Protein AF-A0A7Y1TJA6-F1 (afdb_monomer_lite)

pLDDT: mean 91.55, std 10.03, range [57.19, 98.56]

Secondary structure (DSSP, 8-state):
--HHHHHHHHHHH-------HHHHHHHHHHHHHHHHHHH-TTS-HHHHHHHHHHHHHHHHHHH---TTS-GGGHHHHHHHHHHHHHHHHHHHHHHHHHH-TT---HHHHHHH-HHHHHHHHHHH-

Foldseek 3Di:
DDPVVVVVVVVVPPPDDPDPCVLVVLVVVLLVLVLCCLQPPVRPVVVCVVVSLVSVVVNLVVPDPDPPDPSNCVSVVLVVCVVVLSVVLVVVLVVVQVVDPPRPDSVCSSPPPVVSVVVSSVSSD

Sequence (125 aa):
MDRKVIINKIKQNKIQPNLKFRLKRETEAFTDLLFLSLFDIETPFEDNLPELEKRFDLLVKLACWDPDKLCSSIWEEYFQSLPKILEKLNLDAEAIAACDPASLSIEEVYLAYPGFYAIAIYRLA

Structure (mmCIF, N/CA/C/O backbone):
data_AF-A0A7Y1TJA6-F1
#
_entry.id   AF-A0A7Y1TJA6-F1
#
loop_
_atom_site.group_PDB
_atom_site.id
_atom_site.type_symbol
_atom_site.label_atom_id
_atom_site.label_alt_id
_atom_site.label_comp_id
_atom_site.label_asym_id
_atom_site.label_entity_id
_atom_site.label_seq_id
_atom_site.pdbx_PDB_ins_code
_atom_site.Cartn_x
_atom_site.Cartn_y
_atom_site.Cartn_z
_atom_site.occupancy
_atom_site.B_iso_or_equiv
_atom_site.auth_seq_id
_atom_site.auth_comp_id
_atom_site.auth_asym_id
_atom_site.auth_atom_id
_atom_site.pdbx_PDB_model_num
ATOM 1 N N . MET A 1 1 ? -37.936 25.302 4.548 1.00 62.88 1 MET A N 1
ATOM 2 C CA . MET A 1 1 ? -38.083 23.911 5.039 1.00 62.88 1 MET A CA 1
ATOM 3 C C . MET A 1 1 ? -37.334 23.799 6.362 1.00 62.88 1 MET A C 1
ATOM 5 O O . MET A 1 1 ? -36.213 24.282 6.426 1.00 62.88 1 MET A O 1
ATOM 9 N N . ASP A 1 2 ? -37.949 23.254 7.415 1.00 91.25 2 ASP A N 1
ATOM 10 C CA . ASP A 1 2 ? -37.341 23.158 8.755 1.00 91.25 2 ASP A CA 1
ATOM 11 C C . ASP A 1 2 ? -36.083 22.261 8.736 1.00 91.25 2 ASP A C 1
ATOM 13 O O . ASP A 1 2 ? -36.088 21.163 8.169 1.00 91.25 2 ASP A O 1
ATOM 17 N N . ARG A 1 3 ? -34.998 22.725 9.372 1.00 91.62 3 ARG A N 1
ATOM 18 C CA . ARG A 1 3 ? -33.719 22.012 9.524 1.00 91.62 3 ARG A CA 1
ATOM 19 C C . ARG A 1 3 ? -33.907 20.604 10.100 1.00 91.62 3 ARG A C 1
ATOM 21 O O . ARG A 1 3 ? -33.213 19.678 9.685 1.00 91.62 3 ARG A O 1
ATOM 28 N N . LYS A 1 4 ? -34.875 20.414 11.003 1.00 93.75 4 LYS A N 1
ATOM 29 C CA . LYS A 1 4 ? -35.202 19.105 11.593 1.00 93.75 4 LYS A CA 1
ATOM 30 C C . LYS A 1 4 ? -35.768 18.125 10.567 1.00 93.75 4 LYS A C 1
ATOM 32 O O . LYS A 1 4 ? -35.414 16.948 10.591 1.00 93.75 4 LYS A O 1
ATOM 37 N N . VAL A 1 5 ? -36.592 18.608 9.635 1.00 95.12 5 VAL A N 1
ATOM 38 C CA . VAL A 1 5 ? -37.171 17.780 8.564 1.00 95.12 5 VAL A CA 1
ATOM 39 C C . VAL A 1 5 ? -36.070 17.263 7.639 1.00 95.12 5 VAL A C 1
ATOM 41 O O . VAL A 1 5 ? -36.068 16.085 7.289 1.00 95.12 5 VAL A O 1
ATOM 44 N N . ILE A 1 6 ? -35.098 18.115 7.298 1.00 95.06 6 ILE A N 1
ATOM 45 C CA . ILE A 1 6 ? -33.932 17.723 6.490 1.00 95.06 6 ILE A CA 1
ATOM 46 C C . ILE A 1 6 ? -33.107 16.653 7.215 1.00 95.06 6 ILE A C 1
ATOM 48 O O . ILE A 1 6 ? -32.810 15.612 6.633 1.00 95.06 6 ILE A O 1
ATOM 52 N N . ILE A 1 7 ? -32.781 16.869 8.494 1.00 94.88 7 ILE A N 1
ATOM 53 C CA . ILE A 1 7 ? -31.990 15.917 9.291 1.00 94.88 7 ILE A CA 1
ATOM 54 C C . ILE A 1 7 ? -32.688 14.555 9.388 1.00 94.88 7 ILE A C 1
ATOM 56 O O . ILE A 1 7 ? -32.036 13.524 9.232 1.00 94.88 7 ILE A O 1
ATOM 60 N N . ASN A 1 8 ? -34.004 14.532 9.609 1.00 94.12 8 ASN A N 1
ATOM 61 C CA . ASN A 1 8 ? -34.757 13.282 9.693 1.00 94.12 8 ASN A CA 1
ATOM 62 C C . ASN A 1 8 ? -34.796 12.544 8.352 1.00 94.12 8 ASN A C 1
ATOM 64 O O . ASN A 1 8 ? -34.556 11.339 8.334 1.00 94.12 8 ASN A O 1
ATOM 68 N N . LYS A 1 9 ? -34.995 13.255 7.233 1.00 94.00 9 LYS A N 1
ATOM 69 C CA . LYS A 1 9 ? -34.899 12.650 5.895 1.00 94.00 9 LYS A CA 1
ATOM 70 C C . LYS A 1 9 ? -33.514 12.056 5.644 1.00 94.00 9 LYS A C 1
ATOM 72 O O . LYS A 1 9 ? -33.417 10.946 5.135 1.00 94.00 9 LYS A O 1
ATOM 77 N N . ILE A 1 10 ? -32.441 12.745 6.037 1.00 92.94 10 ILE A N 1
ATOM 78 C CA . ILE A 1 10 ? -31.075 12.214 5.906 1.00 92.94 10 ILE A CA 1
ATOM 79 C C . ILE A 1 10 ? -30.911 10.937 6.736 1.00 92.94 10 ILE A C 1
ATOM 81 O O . ILE A 1 10 ? -30.397 9.948 6.225 1.00 92.94 10 ILE A O 1
ATOM 85 N N . LYS A 1 11 ? -31.366 10.930 7.995 1.00 89.75 11 LYS A N 1
ATOM 86 C CA . LYS A 1 11 ? -31.284 9.743 8.862 1.00 89.75 11 LYS A CA 1
ATOM 87 C C . LYS A 1 11 ? -32.058 8.553 8.291 1.00 89.75 11 LYS A C 1
ATOM 89 O O . LYS A 1 11 ? -31.537 7.449 8.322 1.00 89.75 11 LYS A O 1
ATOM 94 N N . GLN A 1 12 ? -33.246 8.781 7.731 1.00 91.56 12 GLN A N 1
ATOM 95 C CA . GLN A 1 12 ? -34.056 7.734 7.092 1.00 91.56 12 GLN A CA 1
ATOM 96 C C . GLN A 1 12 ? -33.382 7.130 5.852 1.00 91.56 12 GLN A C 1
ATOM 98 O O . GLN A 1 12 ? -33.568 5.953 5.575 1.00 91.56 12 GLN A O 1
ATOM 103 N N . ASN A 1 13 ? -32.585 7.917 5.123 1.00 90.38 13 ASN A N 1
ATOM 104 C CA . ASN A 1 13 ? -31.868 7.451 3.932 1.00 90.38 13 ASN A CA 1
ATOM 105 C C . ASN A 1 13 ? -30.488 6.835 4.240 1.00 90.38 13 ASN A C 1
ATOM 107 O O . ASN A 1 13 ? -29.854 6.279 3.343 1.00 90.38 13 ASN A O 1
ATOM 111 N N . LYS A 1 14 ? -29.999 6.910 5.486 1.00 86.88 14 LYS A N 1
ATOM 112 C CA . LYS A 1 14 ? -28.757 6.245 5.910 1.00 86.88 14 LYS A CA 1
ATOM 113 C C . LYS A 1 14 ? -29.020 4.769 6.222 1.00 86.88 14 LYS A C 1
ATOM 115 O O . LYS A 1 14 ? -29.146 4.388 7.380 1.00 86.88 14 LYS A O 1
ATOM 120 N N . ILE A 1 15 ? -29.111 3.959 5.169 1.00 85.75 15 ILE A N 1
ATOM 121 C CA . ILE A 1 15 ? -29.361 2.505 5.232 1.00 85.75 15 ILE A CA 1
ATOM 122 C C . ILE A 1 15 ? -28.079 1.662 5.299 1.00 85.75 15 ILE A C 1
ATOM 124 O O . ILE A 1 15 ? -28.143 0.437 5.349 1.00 85.75 15 ILE A O 1
ATOM 128 N N . GLN A 1 16 ? -26.908 2.300 5.235 1.00 80.06 16 GLN A N 1
ATOM 129 C CA . GLN A 1 16 ? -25.629 1.599 5.211 1.00 80.06 16 GLN A CA 1
ATOM 130 C C . GLN A 1 16 ? -25.369 0.880 6.547 1.00 80.06 16 GLN A C 1
ATOM 132 O O . GLN A 1 16 ? -25.805 1.366 7.596 1.00 80.06 16 GLN A O 1
ATOM 137 N N . PRO A 1 17 ? -24.611 -0.235 6.537 1.00 78.12 17 PRO A N 1
ATOM 138 C CA . PRO A 1 17 ? -24.131 -0.860 7.767 1.00 78.12 17 PRO A CA 1
ATOM 139 C C . PRO A 1 17 ? -23.245 0.114 8.564 1.00 78.12 17 PRO A C 1
ATOM 141 O O . PRO A 1 17 ? -22.958 1.225 8.117 1.00 78.12 17 PRO A O 1
ATOM 144 N N . ASN A 1 18 ? -22.795 -0.290 9.755 1.00 72.62 18 ASN A N 1
ATOM 145 C CA . ASN A 1 18 ? -21.927 0.514 10.625 1.00 72.62 18 ASN A CA 1
ATOM 146 C C . ASN A 1 18 ? -20.524 0.727 10.006 1.00 72.62 18 ASN A C 1
ATOM 148 O O . ASN A 1 18 ? -19.532 0.137 10.432 1.00 72.62 18 ASN A O 1
ATOM 152 N N . LEU A 1 19 ? -20.455 1.551 8.955 1.00 78.44 19 LEU A N 1
ATOM 153 C CA . LEU A 1 19 ? -19.263 1.856 8.177 1.00 78.44 19 LEU A CA 1
ATOM 154 C C . LEU A 1 19 ? -18.372 2.808 8.971 1.00 78.44 19 LEU A C 1
ATOM 156 O O . LEU A 1 19 ? -18.538 4.032 8.951 1.00 78.44 19 LEU A O 1
ATOM 160 N N . LYS A 1 20 ? -17.375 2.247 9.653 1.00 82.75 20 LYS A N 1
ATOM 161 C CA . LYS A 1 20 ? -16.320 3.021 10.307 1.00 82.75 20 LYS A CA 1
ATOM 162 C C . LYS A 1 20 ? -15.297 3.490 9.267 1.00 82.75 20 LYS A C 1
ATOM 164 O O . LYS A 1 20 ? -14.181 2.990 9.222 1.00 82.75 20 LYS A O 1
ATOM 169 N N . PHE A 1 21 ? -15.645 4.505 8.470 1.00 89.81 21 PHE A N 1
ATOM 170 C CA . PHE A 1 21 ? -14.743 5.119 7.473 1.00 89.81 21 PHE A CA 1
ATOM 171 C C . PHE A 1 21 ? -13.423 5.646 8.056 1.00 89.81 21 PHE A C 1
ATOM 173 O O . PHE A 1 21 ? -12.485 5.914 7.313 1.00 89.81 21 PHE A O 1
ATOM 180 N N . ARG A 1 22 ? -13.328 5.801 9.382 1.00 92.31 22 ARG A N 1
ATOM 181 C CA . ARG A 1 22 ? -12.045 6.039 10.044 1.00 92.31 22 ARG A CA 1
ATOM 182 C C . ARG A 1 22 ? -11.060 4.906 9.762 1.00 92.31 22 ARG A C 1
ATOM 184 O O . ARG A 1 22 ? -9.979 5.217 9.304 1.00 92.31 22 ARG A O 1
ATOM 191 N N . LEU A 1 23 ? -11.455 3.644 9.951 1.00 92.00 23 LEU A N 1
ATOM 192 C CA . LEU A 1 23 ? -10.578 2.498 9.696 1.00 92.00 23 LEU A CA 1
ATOM 193 C C . LEU A 1 23 ? -10.052 2.529 8.258 1.00 92.00 23 LEU A C 1
ATOM 195 O O . LEU A 1 23 ? -8.850 2.505 8.067 1.00 92.00 23 LEU A O 1
ATOM 199 N N . LYS A 1 24 ? -10.943 2.725 7.276 1.00 92.75 24 LYS A N 1
ATOM 200 C CA . LYS A 1 24 ? -10.558 2.871 5.864 1.00 92.75 24 LYS A CA 1
ATOM 201 C C . LYS A 1 24 ? -9.479 3.942 5.659 1.00 92.75 24 LYS A C 1
ATOM 203 O O . LYS A 1 24 ? -8.465 3.659 5.044 1.00 92.75 24 LYS A O 1
ATOM 208 N N . ARG A 1 25 ? -9.696 5.155 6.181 1.00 96.31 25 ARG A N 1
ATOM 209 C CA . ARG A 1 25 ? -8.760 6.277 5.992 1.00 96.31 25 ARG A CA 1
ATOM 210 C C . ARG A 1 25 ? -7.407 6.037 6.655 1.00 96.31 25 ARG A C 1
ATOM 212 O O . ARG A 1 25 ? -6.393 6.396 6.075 1.00 96.31 25 ARG A O 1
ATOM 219 N N . GLU A 1 26 ? -7.396 5.460 7.855 1.00 96.44 26 GLU A N 1
ATOM 220 C CA . GLU A 1 26 ? -6.133 5.126 8.521 1.00 96.44 26 GLU A CA 1
ATOM 221 C C . GLU A 1 26 ? -5.400 4.010 7.761 1.00 96.44 26 GLU A C 1
ATOM 223 O O . GLU A 1 26 ? -4.183 4.076 7.630 1.00 96.44 26 GLU A O 1
ATOM 228 N N . THR A 1 27 ? -6.121 3.007 7.233 1.00 95.44 27 THR A N 1
ATOM 229 C CA . THR A 1 27 ? -5.525 1.931 6.427 1.00 95.44 27 THR A CA 1
ATOM 230 C C . THR A 1 27 ? -4.895 2.491 5.160 1.00 95.44 27 THR A C 1
ATOM 232 O O . THR A 1 27 ? -3.734 2.207 4.908 1.00 95.44 27 THR A O 1
ATOM 235 N N . GLU A 1 28 ? -5.609 3.338 4.413 1.00 96.81 28 GLU A N 1
ATOM 236 C CA . GLU A 1 28 ? -5.066 4.003 3.218 1.00 96.81 28 GLU A CA 1
ATOM 237 C C . GLU A 1 28 ? -3.789 4.780 3.552 1.00 96.81 28 GLU A C 1
ATOM 239 O O . GLU A 1 28 ? -2.761 4.588 2.916 1.00 96.81 28 GLU A O 1
ATOM 244 N N . ALA A 1 29 ? -3.810 5.571 4.627 1.00 97.56 29 ALA A N 1
ATOM 245 C CA . ALA A 1 29 ? -2.655 6.370 5.015 1.00 97.56 29 ALA A CA 1
ATOM 246 C C . ALA A 1 29 ? -1.465 5.538 5.534 1.00 97.56 29 ALA A C 1
ATOM 248 O O . ALA A 1 29 ? -0.328 5.999 5.470 1.00 97.56 29 ALA A O 1
ATOM 249 N N . PHE A 1 30 ? -1.703 4.354 6.103 1.00 97.75 30 PHE A N 1
ATOM 250 C CA . PHE A 1 30 ? -0.643 3.404 6.449 1.00 97.75 30 PHE A CA 1
ATOM 251 C C . PHE A 1 30 ? -0.056 2.759 5.192 1.00 97.75 30 PHE A C 1
ATOM 253 O O . PHE A 1 30 ? 1.160 2.735 5.027 1.00 97.75 30 PHE A O 1
ATOM 260 N N . THR A 1 31 ? -0.920 2.265 4.307 1.00 97.69 31 THR A N 1
ATOM 261 C CA . THR A 1 31 ? -0.525 1.591 3.073 1.00 97.69 31 THR A CA 1
ATOM 262 C C . THR A 1 31 ? 0.257 2.522 2.151 1.00 97.69 31 THR A C 1
ATOM 264 O O . THR A 1 31 ? 1.280 2.101 1.623 1.00 97.69 31 THR A O 1
ATOM 267 N N . ASP A 1 32 ? -0.158 3.784 2.014 1.00 97.75 32 ASP A N 1
ATOM 268 C CA . ASP A 1 32 ? 0.567 4.783 1.224 1.00 97.75 32 ASP A CA 1
ATOM 269 C C . ASP A 1 32 ? 1.968 5.038 1.793 1.00 97.75 32 ASP A C 1
ATOM 271 O O . ASP A 1 32 ? 2.947 5.001 1.051 1.00 97.75 32 ASP A O 1
ATOM 275 N N . LEU A 1 33 ? 2.088 5.231 3.115 1.00 98.25 33 LEU A N 1
ATOM 276 C CA . LEU A 1 33 ? 3.389 5.427 3.759 1.00 98.25 33 LEU A CA 1
ATOM 277 C C . LEU A 1 33 ? 4.292 4.205 3.576 1.00 98.25 33 LEU A C 1
ATOM 279 O O . LEU A 1 33 ? 5.478 4.365 3.303 1.00 98.25 33 LEU A O 1
ATOM 283 N N . LEU A 1 34 ? 3.745 2.995 3.715 1.00 98.12 34 LEU A N 1
ATOM 284 C CA . LEU A 1 34 ? 4.502 1.759 3.544 1.00 98.12 34 LEU A CA 1
ATOM 285 C C . LEU A 1 34 ? 4.958 1.580 2.097 1.00 98.12 34 LEU A C 1
ATOM 287 O O . LEU A 1 34 ? 6.113 1.244 1.867 1.00 98.12 34 LEU A O 1
ATOM 291 N N . PHE A 1 35 ? 4.074 1.829 1.131 1.00 97.88 35 PHE A N 1
ATOM 292 C CA . PHE A 1 35 ? 4.406 1.746 -0.286 1.00 97.88 35 PHE A CA 1
ATOM 293 C C . PHE A 1 35 ? 5.531 2.724 -0.643 1.00 97.88 35 PHE A C 1
ATOM 295 O O . PHE A 1 35 ? 6.536 2.308 -1.214 1.00 97.88 35 PHE A O 1
ATOM 302 N N . LEU A 1 36 ? 5.411 3.993 -0.240 1.00 97.50 36 LEU A N 1
ATOM 303 C CA . LEU A 1 36 ? 6.474 4.981 -0.439 1.00 97.50 36 LEU A CA 1
ATOM 304 C C . LEU A 1 36 ? 7.763 4.548 0.265 1.00 97.50 36 LEU A C 1
ATOM 306 O O . LEU A 1 36 ? 8.815 4.533 -0.354 1.00 97.50 36 LEU A O 1
ATOM 310 N N . SER A 1 37 ? 7.677 4.071 1.507 1.00 97.25 37 SER A N 1
ATOM 311 C CA . SER A 1 37 ? 8.851 3.604 2.256 1.00 97.25 37 SER A CA 1
ATOM 312 C C . SER A 1 37 ? 9.599 2.442 1.586 1.00 97.25 37 SER A C 1
ATOM 314 O O . SER A 1 37 ? 10.769 2.218 1.881 1.00 97.25 37 SER A O 1
ATOM 316 N N . LEU A 1 38 ? 8.932 1.671 0.720 1.00 96.50 38 LEU A N 1
ATOM 317 C CA . LEU A 1 38 ? 9.520 0.531 0.013 1.00 96.50 38 LEU A CA 1
ATOM 318 C C . LEU A 1 38 ? 10.081 0.888 -1.371 1.00 96.50 38 LEU A C 1
ATOM 320 O O . LEU A 1 38 ? 11.010 0.219 -1.821 1.00 96.50 38 LEU A O 1
ATOM 324 N N . PHE A 1 39 ? 9.518 1.890 -2.051 1.00 95.88 39 PHE A N 1
ATOM 325 C CA . PHE A 1 39 ? 9.805 2.161 -3.468 1.00 95.88 39 PHE A CA 1
ATOM 326 C C . PHE A 1 39 ? 10.295 3.582 -3.765 1.00 95.88 39 PHE A C 1
ATOM 328 O O . PHE A 1 39 ? 10.864 3.808 -4.831 1.00 95.88 39 PHE A O 1
ATOM 335 N N . ASP A 1 40 ? 10.079 4.536 -2.863 1.00 95.19 40 ASP A N 1
ATOM 336 C CA . ASP A 1 40 ? 10.454 5.933 -3.050 1.00 95.19 40 ASP A CA 1
ATOM 337 C C . ASP A 1 40 ? 11.806 6.251 -2.398 1.00 95.19 40 ASP A C 1
ATOM 339 O O . ASP A 1 40 ? 12.069 5.933 -1.239 1.00 95.19 40 ASP A O 1
ATOM 343 N N . ILE A 1 41 ? 12.663 6.935 -3.153 1.00 93.50 41 ILE A N 1
ATOM 344 C CA . ILE A 1 41 ? 13.984 7.369 -2.692 1.00 93.50 41 ILE A CA 1
ATOM 345 C C . ILE A 1 41 ? 13.897 8.530 -1.695 1.00 93.50 41 ILE A C 1
ATOM 347 O O . ILE A 1 41 ? 14.811 8.711 -0.892 1.00 93.50 41 ILE A O 1
ATOM 351 N N . GLU A 1 42 ? 12.822 9.324 -1.749 1.00 95.62 42 GLU A N 1
ATOM 352 C CA . GLU A 1 42 ? 12.608 10.472 -0.859 1.00 95.6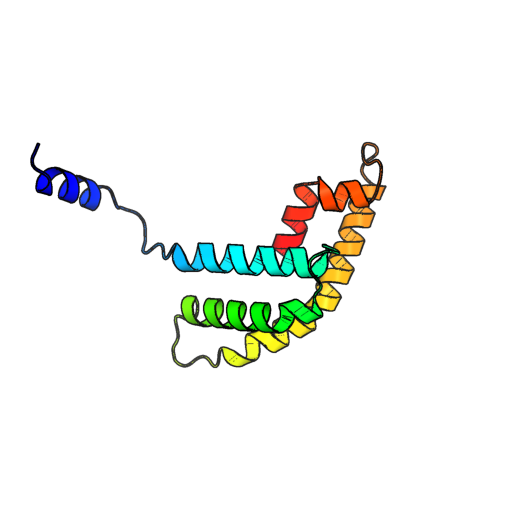2 42 GLU A CA 1
ATOM 353 C C . GLU A 1 42 ? 11.956 10.066 0.472 1.00 95.62 42 GLU A C 1
ATOM 355 O O . GLU A 1 42 ? 11.876 10.879 1.397 1.00 95.62 42 GLU A O 1
ATOM 360 N N . THR A 1 43 ? 11.559 8.794 0.605 1.00 95.38 43 THR A N 1
ATOM 361 C CA . THR A 1 43 ? 10.895 8.240 1.789 1.00 95.38 43 THR A CA 1
ATOM 362 C C . THR A 1 43 ? 11.686 7.043 2.343 1.00 95.38 43 THR A C 1
ATOM 364 O O . THR A 1 43 ? 11.274 5.900 2.171 1.00 95.38 43 THR A O 1
ATOM 367 N N . PRO A 1 44 ? 12.828 7.243 3.030 1.00 95.62 44 PRO A N 1
ATOM 368 C CA . PRO A 1 44 ? 13.635 6.134 3.541 1.00 95.62 44 PRO A CA 1
ATOM 369 C C . PRO A 1 44 ? 12.869 5.249 4.531 1.00 95.62 44 PRO A C 1
ATOM 371 O O . PRO A 1 44 ? 12.225 5.742 5.461 1.00 95.62 44 PRO A O 1
ATOM 374 N N . PHE A 1 45 ? 12.976 3.929 4.368 1.00 94.88 45 PHE A N 1
ATOM 375 C CA . PHE A 1 45 ? 12.260 2.966 5.208 1.00 94.88 45 PHE A CA 1
ATOM 376 C C . PHE A 1 45 ? 12.608 3.085 6.700 1.00 94.88 45 PHE A C 1
ATOM 378 O O . PHE A 1 45 ? 11.715 3.096 7.546 1.00 94.88 45 PHE A O 1
ATOM 385 N N . GLU A 1 46 ? 13.900 3.199 7.026 1.00 95.50 46 GLU A N 1
ATOM 386 C CA . GLU A 1 46 ? 14.387 3.248 8.414 1.00 95.50 46 GLU A CA 1
ATOM 387 C C . GLU A 1 46 ? 13.834 4.457 9.182 1.00 95.50 46 GLU A C 1
ATOM 389 O O . GLU A 1 46 ? 13.393 4.313 10.323 1.00 95.50 46 GLU A O 1
ATOM 394 N N . ASP A 1 47 ? 13.776 5.623 8.535 1.00 96.50 47 ASP A N 1
ATOM 395 C CA . ASP A 1 47 ? 13.279 6.864 9.140 1.00 96.50 47 ASP A CA 1
ATOM 396 C C . ASP A 1 47 ? 11.767 6.811 9.413 1.00 96.50 47 ASP A C 1
ATOM 398 O O . ASP A 1 47 ? 11.272 7.405 10.374 1.00 96.50 47 ASP A O 1
ATOM 402 N N . ASN A 1 48 ? 11.023 6.079 8.578 1.00 96.81 48 ASN A N 1
ATOM 403 C CA . ASN A 1 48 ? 9.567 5.970 8.663 1.00 96.81 48 ASN A CA 1
ATOM 404 C C . ASN A 1 48 ? 9.088 4.787 9.515 1.00 96.81 48 ASN A C 1
ATOM 406 O O . ASN A 1 48 ? 7.910 4.742 9.886 1.00 96.81 48 ASN A O 1
ATOM 410 N N . LEU A 1 49 ? 9.981 3.862 9.875 1.00 96.50 49 LEU A N 1
ATOM 411 C CA . LEU A 1 49 ? 9.652 2.660 10.638 1.00 96.50 49 LEU A CA 1
ATOM 412 C C . LEU A 1 49 ? 8.866 2.942 11.938 1.00 96.50 49 LEU A C 1
ATOM 414 O O . LEU A 1 49 ? 7.832 2.299 12.138 1.00 96.50 49 LEU A O 1
ATOM 418 N N . PRO A 1 50 ? 9.241 3.927 12.785 1.00 96.50 50 PRO A N 1
ATOM 419 C CA . PRO A 1 50 ? 8.491 4.206 14.012 1.00 96.50 50 PRO A CA 1
ATOM 420 C C . PRO A 1 50 ? 7.052 4.681 13.756 1.00 96.50 50 PRO A C 1
ATOM 422 O O . PRO A 1 50 ? 6.140 4.397 14.534 1.00 96.50 50 PRO A O 1
ATOM 425 N N . GLU A 1 51 ? 6.826 5.425 12.670 1.00 97.19 51 GLU A N 1
ATOM 426 C CA . GLU A 1 51 ? 5.488 5.903 12.310 1.00 97.19 51 GLU A CA 1
ATOM 427 C C . GLU A 1 51 ? 4.656 4.792 11.655 1.00 97.19 51 GLU A C 1
ATOM 429 O O . GLU A 1 51 ? 3.453 4.711 11.916 1.00 97.19 51 GLU A O 1
ATOM 434 N N . LEU A 1 52 ? 5.278 3.907 10.868 1.00 97.12 52 LEU A N 1
ATOM 435 C CA . LEU A 1 52 ? 4.637 2.707 10.326 1.00 97.12 52 LEU A CA 1
ATOM 436 C C . LEU A 1 52 ? 4.125 1.794 11.443 1.00 97.12 52 LEU A C 1
ATOM 438 O O . LEU A 1 52 ? 2.943 1.446 11.440 1.00 97.12 52 LEU A O 1
ATOM 442 N N . GLU A 1 53 ? 4.969 1.483 12.428 1.00 95.25 53 GLU A N 1
ATOM 443 C CA . GLU A 1 53 ? 4.602 0.669 13.592 1.00 95.25 53 GLU A CA 1
ATOM 444 C C . GLU A 1 53 ? 3.431 1.299 14.358 1.00 95.25 53 GLU A C 1
ATOM 446 O O . GLU A 1 53 ? 2.386 0.680 14.567 1.00 95.25 53 GLU A O 1
ATOM 451 N N . LYS A 1 54 ? 3.547 2.589 14.692 1.00 94.50 54 LYS A N 1
ATOM 452 C CA . LYS A 1 54 ? 2.503 3.338 15.401 1.00 94.50 54 LYS A CA 1
ATOM 453 C C . LYS A 1 54 ? 1.169 3.364 14.648 1.00 94.50 54 LYS A C 1
ATOM 455 O O . LYS A 1 54 ? 0.102 3.306 15.271 1.00 94.50 54 LYS A O 1
ATOM 460 N N . ARG A 1 55 ? 1.200 3.492 13.319 1.00 95.56 55 ARG A N 1
ATOM 461 C CA . ARG A 1 55 ? -0.003 3.451 12.477 1.00 95.56 55 ARG A CA 1
ATOM 462 C C . ARG A 1 55 ? -0.602 2.059 12.441 1.00 95.56 55 ARG A C 1
ATOM 464 O O . ARG A 1 55 ? -1.814 1.941 12.609 1.00 95.56 55 ARG A O 1
ATOM 471 N N . PHE A 1 56 ? 0.215 1.025 12.290 1.00 94.06 56 PHE A N 1
ATOM 472 C CA . PHE A 1 56 ? -0.248 -0.357 12.321 1.00 94.06 56 PHE A CA 1
ATOM 473 C C . PHE A 1 56 ? -0.945 -0.682 13.648 1.00 94.06 56 PHE A C 1
ATOM 475 O O . PHE A 1 56 ? -2.071 -1.179 13.659 1.00 94.06 56 PHE A O 1
ATOM 482 N N . ASP A 1 57 ? -0.352 -0.270 14.766 1.00 90.56 57 ASP A N 1
ATOM 483 C CA . ASP A 1 57 ? -0.940 -0.361 16.103 1.00 90.56 57 ASP A CA 1
ATOM 484 C C . ASP A 1 57 ? -2.314 0.316 16.205 1.00 90.56 57 ASP A C 1
ATOM 486 O O . ASP A 1 57 ? -3.237 -0.183 16.860 1.00 90.56 57 ASP A O 1
ATOM 490 N N . LEU A 1 58 ? -2.473 1.480 15.568 1.00 91.56 58 LEU A N 1
ATOM 491 C CA . LEU A 1 58 ? -3.758 2.168 15.492 1.00 91.56 58 LEU A CA 1
ATOM 492 C C . LEU A 1 58 ? -4.774 1.360 14.674 1.00 91.56 58 LEU A C 1
ATOM 494 O O . LEU A 1 58 ? -5.926 1.248 15.101 1.00 91.56 58 LEU A O 1
ATOM 498 N N . LEU A 1 59 ? -4.372 0.785 13.536 1.00 91.69 59 LEU A N 1
ATOM 499 C CA . LEU A 1 59 ? -5.244 -0.069 12.722 1.00 91.69 59 LEU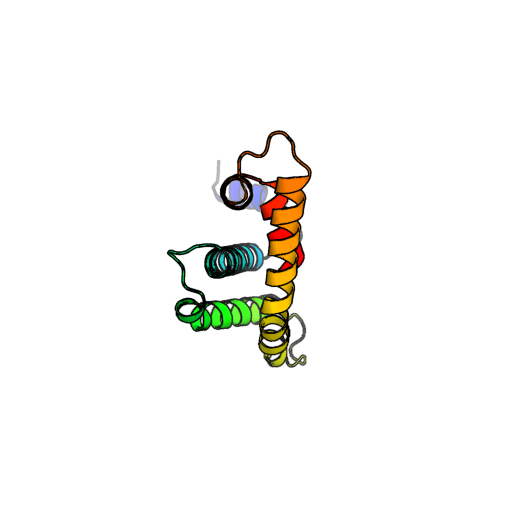 A CA 1
ATOM 500 C C . LEU A 1 59 ? -5.724 -1.271 13.517 1.00 91.69 59 LEU A C 1
ATOM 502 O O . LEU A 1 59 ? -6.925 -1.525 13.573 1.00 91.69 59 LEU A O 1
ATOM 506 N N . VAL A 1 60 ? -4.801 -1.945 14.195 1.00 88.75 60 VAL A N 1
ATOM 507 C CA . VAL A 1 60 ? -5.086 -3.070 15.076 1.00 88.75 60 VAL A CA 1
ATOM 508 C C . VAL A 1 60 ? -6.104 -2.674 16.150 1.00 88.75 60 VAL A C 1
ATOM 510 O O . VAL A 1 60 ? -7.111 -3.354 16.313 1.00 88.75 60 VAL A O 1
ATOM 513 N N . LYS A 1 61 ? -5.938 -1.528 16.821 1.00 86.69 61 LYS A N 1
ATOM 514 C CA . LYS A 1 61 ? -6.907 -1.032 17.823 1.00 86.69 61 LYS A CA 1
ATOM 515 C C . LYS A 1 61 ? -8.276 -0.688 17.225 1.00 86.69 61 LYS A C 1
ATOM 517 O O . LYS A 1 61 ? -9.295 -0.829 17.896 1.00 86.69 61 LYS A O 1
ATOM 522 N N . LEU A 1 62 ? -8.320 -0.205 15.984 1.00 87.75 62 LEU A N 1
ATOM 523 C CA . LEU A 1 62 ? -9.569 0.120 15.286 1.00 87.75 62 LEU A CA 1
ATOM 524 C C . LEU A 1 62 ? -10.282 -1.125 14.732 1.00 87.75 62 LEU A C 1
ATOM 526 O O . LEU A 1 62 ? -11.511 -1.100 14.588 1.00 87.75 62 LEU A O 1
ATOM 530 N N . ALA A 1 63 ? -9.522 -2.176 14.412 1.00 84.38 63 ALA A N 1
ATOM 531 C CA . ALA A 1 63 ? -9.976 -3.400 13.762 1.00 84.38 63 ALA A CA 1
ATOM 532 C C . ALA A 1 63 ? -10.148 -4.598 14.710 1.00 84.38 63 ALA A C 1
ATOM 534 O O . ALA A 1 63 ? -10.911 -5.498 14.369 1.00 84.38 63 ALA A O 1
ATOM 535 N N . CYS A 1 64 ? -9.511 -4.631 15.887 1.00 76.06 64 CYS A N 1
ATOM 536 C CA . CYS A 1 64 ? -9.735 -5.677 16.889 1.00 76.06 64 CYS A CA 1
ATOM 537 C C . CYS A 1 64 ? -11.134 -5.481 17.506 1.00 76.06 64 CYS A C 1
ATOM 539 O O . CYS A 1 64 ? -11.439 -4.461 18.124 1.00 76.06 64 CYS A O 1
ATOM 541 N N . TRP A 1 65 ? -12.024 -6.447 17.261 1.00 62.25 65 TRP A N 1
ATOM 542 C CA . TRP A 1 65 ? -13.386 -6.484 17.821 1.00 62.25 65 TRP A CA 1
ATOM 543 C C . TRP A 1 65 ? -13.451 -7.338 19.092 1.00 62.25 65 TRP A C 1
ATOM 545 O O . TRP A 1 65 ? -14.460 -7.308 19.791 1.00 62.25 65 TRP A O 1
ATOM 555 N N . ASP A 1 66 ? -12.377 -8.077 19.372 1.00 60.81 66 ASP A N 1
ATOM 556 C CA . ASP A 1 66 ? -12.239 -8.990 20.497 1.00 60.81 66 ASP A CA 1
ATOM 557 C C . ASP A 1 66 ? -11.208 -8.430 21.499 1.00 60.81 66 ASP A C 1
ATOM 559 O O . ASP A 1 66 ? -10.030 -8.316 21.143 1.00 60.81 66 ASP A O 1
ATOM 563 N N . PRO A 1 67 ? -11.632 -8.032 22.714 1.00 57.19 67 PRO A N 1
ATOM 564 C CA . PRO A 1 67 ? -10.756 -7.491 23.754 1.00 57.19 67 PRO A CA 1
ATOM 565 C C . PRO A 1 67 ? -9.697 -8.474 24.269 1.00 57.19 67 PRO A C 1
ATOM 567 O O . PRO A 1 67 ? -8.695 -8.026 24.821 1.00 57.19 67 PRO A O 1
ATOM 570 N N . ASP A 1 68 ? -9.909 -9.784 24.097 1.00 57.97 68 ASP A N 1
ATOM 571 C CA . ASP A 1 68 ? -9.071 -10.829 24.700 1.00 57.97 68 ASP A CA 1
ATOM 572 C C . ASP A 1 68 ? -7.944 -11.312 23.769 1.00 57.97 68 ASP A C 1
ATOM 574 O O . ASP A 1 68 ? -7.075 -12.093 24.170 1.00 57.97 68 ASP A O 1
ATOM 578 N N . LYS A 1 69 ? -7.917 -10.842 22.515 1.00 61.94 69 LYS A N 1
ATOM 579 C CA . LYS A 1 69 ? -6.875 -11.206 21.551 1.00 61.94 69 LYS A CA 1
ATOM 580 C C . LYS A 1 69 ? -5.649 -10.315 21.747 1.00 61.94 69 LYS A C 1
ATOM 582 O O . LYS A 1 69 ? -5.726 -9.095 21.624 1.00 61.94 69 LYS A O 1
ATOM 587 N N . LEU A 1 70 ? -4.499 -10.932 22.018 1.00 59.34 70 LEU A N 1
ATOM 588 C CA . LEU A 1 70 ? -3.218 -10.238 22.145 1.00 59.34 70 LEU A CA 1
ATOM 589 C C . LEU A 1 70 ? -2.775 -9.724 20.762 1.00 59.34 70 LEU A C 1
ATOM 591 O O . LEU A 1 70 ? -2.024 -10.382 20.052 1.00 59.34 70 LEU A O 1
ATOM 595 N N . CYS A 1 71 ? -3.286 -8.564 20.343 1.00 63.12 71 CYS A N 1
ATOM 596 C CA . CYS A 1 71 ? -3.031 -8.034 19.003 1.00 63.12 71 CYS A CA 1
ATOM 597 C C . CYS A 1 71 ? -1.607 -7.430 18.837 1.00 63.12 71 CYS A C 1
ATOM 599 O O . CYS A 1 71 ? -1.274 -6.959 17.754 1.00 63.12 71 CYS A O 1
ATOM 601 N N . SER A 1 72 ? -0.757 -7.454 19.876 1.00 60.88 72 SER A N 1
ATOM 602 C CA . SER A 1 72 ? 0.592 -6.857 19.869 1.00 60.88 72 SER A CA 1
ATOM 603 C C . SER A 1 72 ? 1.655 -7.681 19.135 1.00 60.88 72 SER A C 1
ATOM 605 O O . SER A 1 72 ? 2.681 -7.128 18.767 1.00 60.88 72 SER A O 1
ATOM 607 N N . SER A 1 73 ? 1.446 -8.984 18.904 1.00 71.38 73 SER A N 1
ATOM 60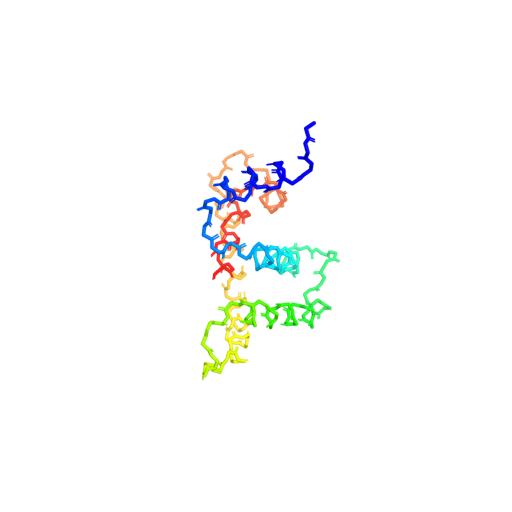8 C CA . SER A 1 73 ? 2.410 -9.812 18.152 1.00 71.38 73 SER A CA 1
ATOM 609 C C . SER A 1 73 ? 2.267 -9.694 16.629 1.00 71.38 73 SER A C 1
ATOM 611 O O . SER A 1 73 ? 3.109 -10.200 15.897 1.00 71.38 73 SER A O 1
ATOM 613 N N . ILE A 1 74 ? 1.211 -9.030 16.142 1.00 87.25 74 ILE A N 1
ATOM 614 C CA . ILE A 1 74 ? 0.868 -9.000 14.712 1.00 87.25 74 ILE A CA 1
ATOM 615 C C . ILE A 1 74 ? 1.847 -8.124 13.921 1.00 87.25 74 ILE A C 1
ATOM 617 O O . ILE A 1 74 ? 2.187 -8.463 12.790 1.00 87.25 74 ILE A O 1
ATOM 621 N N . TRP A 1 75 ? 2.313 -7.015 14.509 1.00 90.25 75 TRP A N 1
ATOM 622 C CA . TRP A 1 75 ? 3.262 -6.125 13.840 1.00 90.25 75 TRP A CA 1
ATOM 623 C C . TRP A 1 75 ? 4.581 -6.833 13.532 1.00 90.25 75 TRP A C 1
ATOM 625 O O . TRP A 1 75 ? 5.020 -6.803 12.391 1.00 90.25 75 TRP A O 1
ATOM 635 N N . GLU A 1 76 ? 5.169 -7.523 14.510 1.00 91.06 76 GLU A N 1
ATOM 636 C CA . GLU A 1 76 ? 6.452 -8.216 14.339 1.00 91.06 76 GLU A CA 1
ATOM 637 C C . GLU A 1 76 ? 6.394 -9.296 13.252 1.00 91.06 76 GLU A C 1
ATOM 639 O O . GLU A 1 76 ? 7.279 -9.376 12.401 1.00 91.06 76 GLU A O 1
ATOM 644 N N . GLU A 1 77 ? 5.330 -10.103 13.234 1.00 91.88 77 GLU A N 1
ATOM 645 C CA . GLU A 1 77 ? 5.121 -11.122 12.197 1.00 91.88 77 GLU A CA 1
ATOM 646 C C . GLU A 1 77 ? 4.961 -10.489 10.807 1.00 91.88 77 GLU A C 1
ATOM 648 O O . GLU A 1 77 ? 5.562 -10.952 9.832 1.00 91.88 77 GLU A O 1
ATOM 653 N N . TYR A 1 78 ? 4.184 -9.406 10.713 1.00 93.81 78 TYR A N 1
ATOM 654 C CA . TYR A 1 78 ? 4.001 -8.666 9.468 1.00 93.81 78 TYR A CA 1
ATOM 655 C C . TYR A 1 78 ? 5.317 -8.034 8.996 1.00 93.81 78 TYR A C 1
ATOM 657 O O . TYR A 1 78 ? 5.708 -8.210 7.841 1.00 93.81 78 TYR A O 1
ATOM 665 N N . PHE A 1 79 ? 6.052 -7.385 9.896 1.00 94.75 79 PHE A N 1
ATOM 666 C CA . PHE A 1 79 ? 7.335 -6.745 9.629 1.00 94.75 79 PHE A CA 1
ATOM 667 C C . PHE A 1 79 ? 8.379 -7.741 9.111 1.00 94.75 79 PHE A C 1
ATOM 669 O O . PHE A 1 79 ? 9.017 -7.497 8.087 1.00 94.75 79 PHE A O 1
ATOM 676 N N . GLN A 1 80 ? 8.486 -8.917 9.739 1.00 96.00 80 GLN A N 1
ATOM 677 C CA . GLN A 1 80 ? 9.372 -9.997 9.289 1.00 96.00 80 GLN A CA 1
ATOM 678 C C . GLN A 1 80 ? 9.019 -10.530 7.892 1.00 96.00 80 GLN A C 1
ATOM 680 O O . GLN A 1 80 ? 9.877 -11.096 7.211 1.00 96.00 80 GLN A O 1
ATOM 685 N N . SER A 1 81 ? 7.774 -10.353 7.439 1.00 96.44 81 SER A N 1
ATOM 686 C CA . SER A 1 81 ? 7.341 -10.772 6.104 1.00 96.44 81 SER A CA 1
ATOM 687 C C . SER A 1 81 ? 7.704 -9.774 4.995 1.00 96.44 81 SER A C 1
ATOM 689 O O . SER A 1 81 ? 7.832 -10.183 3.835 1.00 96.44 81 SER A O 1
ATOM 691 N N . LEU A 1 82 ? 7.930 -8.495 5.332 1.00 97.25 82 LEU A N 1
ATOM 692 C CA . LEU A 1 82 ? 8.144 -7.413 4.363 1.00 97.25 82 LEU A CA 1
ATOM 693 C C . LEU A 1 82 ? 9.313 -7.657 3.397 1.00 97.25 82 LEU A C 1
ATOM 695 O O . LEU A 1 82 ? 9.102 -7.467 2.198 1.00 97.25 82 LEU A O 1
ATOM 699 N N . PRO A 1 83 ? 10.499 -8.145 3.824 1.00 97.81 83 PRO A N 1
ATOM 700 C CA . PRO A 1 83 ? 11.597 -8.403 2.890 1.00 97.81 83 PRO A CA 1
ATOM 701 C C . PRO A 1 83 ? 11.215 -9.397 1.786 1.00 97.81 83 PRO A C 1
ATOM 703 O O . PRO A 1 83 ? 11.528 -9.195 0.615 1.00 97.81 83 PRO A O 1
ATOM 706 N N . LYS A 1 84 ? 10.465 -10.447 2.143 1.00 98.31 84 LYS A N 1
ATOM 707 C CA . LYS A 1 84 ? 9.988 -11.460 1.193 1.00 98.31 84 LYS A CA 1
ATOM 708 C C . LYS A 1 84 ? 8.875 -10.931 0.288 1.00 98.31 84 LYS A C 1
ATOM 710 O O . LYS A 1 84 ? 8.738 -11.381 -0.849 1.00 98.31 84 LYS A O 1
ATOM 715 N N . ILE A 1 85 ? 8.039 -10.023 0.790 1.00 98.19 85 ILE A N 1
ATOM 716 C CA . ILE A 1 85 ? 7.032 -9.339 -0.029 1.00 98.19 85 ILE A CA 1
ATOM 717 C C . ILE A 1 85 ? 7.729 -8.455 -1.065 1.00 98.19 85 ILE A C 1
ATOM 719 O O . ILE A 1 85 ? 7.405 -8.563 -2.246 1.00 98.19 85 ILE A O 1
ATOM 723 N N . LEU A 1 86 ? 8.716 -7.660 -0.647 1.00 98.19 86 LEU A N 1
ATOM 724 C CA . LEU A 1 86 ? 9.482 -6.789 -1.536 1.00 98.19 86 LEU A CA 1
ATOM 725 C C . LEU A 1 86 ? 10.229 -7.586 -2.614 1.00 98.19 86 LEU A C 1
ATOM 727 O O . LEU A 1 86 ? 10.158 -7.226 -3.783 1.00 98.19 86 LEU A O 1
ATOM 731 N N . GLU A 1 87 ? 10.853 -8.716 -2.260 1.00 98.44 87 GLU A N 1
ATOM 732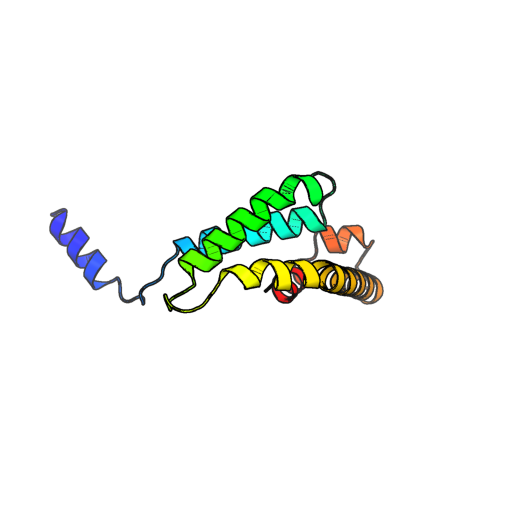 C CA . GLU A 1 87 ? 11.480 -9.624 -3.234 1.00 98.44 87 GLU A CA 1
ATOM 733 C C . GLU A 1 87 ? 10.492 -10.046 -4.334 1.00 98.44 87 GLU A C 1
ATOM 735 O O . GLU A 1 87 ? 10.800 -9.969 -5.522 1.00 98.44 87 GLU A O 1
ATOM 740 N N . LYS A 1 88 ? 9.271 -10.440 -3.954 1.00 98.56 88 LYS A N 1
ATOM 741 C CA . LYS A 1 88 ? 8.233 -10.816 -4.922 1.00 98.56 88 LYS A CA 1
ATOM 742 C C . LYS A 1 88 ? 7.761 -9.637 -5.765 1.00 98.56 88 LYS A C 1
ATOM 744 O O . LYS A 1 88 ? 7.496 -9.835 -6.942 1.00 98.56 88 LYS A O 1
ATOM 749 N N . LEU A 1 89 ? 7.643 -8.448 -5.177 1.00 98.50 89 LEU A N 1
ATOM 750 C CA . LEU A 1 89 ? 7.233 -7.252 -5.910 1.00 98.50 89 LEU A CA 1
ATOM 751 C C . LEU A 1 89 ? 8.279 -6.834 -6.940 1.00 98.50 89 LEU A C 1
ATOM 753 O O . LEU A 1 89 ? 7.907 -6.477 -8.053 1.00 98.50 89 LEU A O 1
ATOM 757 N N . ASN A 1 90 ? 9.564 -6.971 -6.621 1.00 98.19 90 ASN A N 1
ATOM 758 C CA . ASN A 1 90 ? 10.631 -6.734 -7.588 1.00 98.19 90 ASN A CA 1
ATOM 759 C C . ASN A 1 90 ? 10.523 -7.709 -8.772 1.00 98.19 90 ASN A C 1
ATOM 761 O O . ASN A 1 90 ? 10.568 -7.283 -9.924 1.00 98.19 90 ASN A O 1
ATOM 765 N N . LEU A 1 91 ? 10.275 -8.996 -8.500 1.00 98.44 91 LEU A N 1
ATOM 766 C CA . LEU A 1 91 ? 10.048 -9.996 -9.551 1.00 98.44 91 LEU A CA 1
ATOM 767 C C . LEU A 1 91 ? 8.785 -9.711 -10.377 1.00 98.44 91 LEU A C 1
ATOM 769 O O . LEU A 1 91 ? 8.779 -9.947 -11.583 1.00 98.44 91 LEU A O 1
ATOM 773 N N . ASP A 1 92 ? 7.717 -9.202 -9.758 1.00 98.19 92 ASP A N 1
ATOM 774 C CA . ASP A 1 92 ? 6.514 -8.801 -10.492 1.00 98.19 92 ASP A CA 1
ATOM 775 C C . ASP A 1 92 ? 6.796 -7.614 -11.419 1.00 98.19 92 ASP A C 1
ATOM 777 O O . ASP A 1 92 ? 6.352 -7.628 -12.565 1.00 98.19 92 ASP A O 1
ATOM 781 N N . ALA A 1 93 ? 7.543 -6.607 -10.954 1.00 98.00 93 ALA A N 1
ATOM 782 C CA . ALA A 1 93 ? 7.928 -5.460 -11.772 1.00 98.00 93 ALA A CA 1
ATOM 783 C C . ALA A 1 93 ? 8.792 -5.888 -12.969 1.00 98.00 93 ALA A C 1
ATOM 785 O O . ALA A 1 93 ? 8.520 -5.487 -14.101 1.00 98.00 93 ALA A O 1
ATOM 786 N N . GLU A 1 94 ? 9.781 -6.758 -12.737 1.00 97.88 94 GLU A N 1
ATOM 787 C CA . GLU A 1 94 ? 10.615 -7.343 -13.792 1.00 97.88 94 GLU A CA 1
ATOM 788 C C . GLU A 1 94 ? 9.783 -8.139 -14.803 1.00 97.88 94 GLU A C 1
ATOM 790 O O . GLU A 1 94 ? 9.959 -7.984 -16.012 1.00 97.88 94 GLU A O 1
ATOM 795 N N . ALA A 1 95 ? 8.846 -8.963 -14.327 1.00 97.62 95 ALA A N 1
ATOM 796 C CA . ALA A 1 95 ? 7.973 -9.747 -15.192 1.00 97.62 95 ALA A CA 1
ATOM 797 C C . ALA A 1 95 ? 7.052 -8.857 -16.038 1.00 97.62 95 ALA A C 1
ATOM 799 O O . ALA A 1 95 ? 6.884 -9.116 -17.228 1.00 97.62 95 ALA A O 1
ATOM 800 N N . ILE A 1 96 ? 6.485 -7.796 -15.454 1.00 97.12 96 ILE A N 1
ATOM 801 C CA . ILE A 1 96 ? 5.654 -6.828 -16.181 1.00 97.12 96 ILE A CA 1
ATOM 802 C C . ILE A 1 96 ? 6.481 -6.147 -17.275 1.00 97.12 96 ILE A C 1
ATOM 804 O O . ILE A 1 96 ? 6.073 -6.168 -18.435 1.00 97.12 96 ILE A O 1
ATOM 808 N N . ALA A 1 97 ? 7.663 -5.625 -16.933 1.00 97.00 97 ALA A N 1
ATOM 809 C CA . ALA A 1 97 ? 8.540 -4.957 -17.891 1.00 97.00 97 ALA A CA 1
ATOM 810 C C . ALA A 1 97 ? 8.992 -5.894 -19.027 1.00 97.00 97 ALA A C 1
ATOM 812 O O . ALA A 1 97 ? 9.066 -5.483 -20.181 1.00 97.00 97 ALA A O 1
ATOM 813 N N . ALA A 1 98 ? 9.277 -7.165 -18.722 1.00 96.69 98 ALA A N 1
ATOM 814 C CA . ALA A 1 98 ? 9.726 -8.144 -19.712 1.00 96.69 98 ALA A CA 1
ATOM 815 C C . ALA A 1 98 ? 8.598 -8.664 -20.622 1.00 96.69 98 ALA A C 1
ATOM 817 O O . ALA A 1 98 ? 8.864 -9.100 -21.745 1.00 96.69 98 ALA A O 1
ATOM 818 N N . CYS A 1 99 ? 7.353 -8.676 -20.138 1.00 95.38 99 CYS A N 1
ATOM 819 C CA . CYS A 1 99 ? 6.210 -9.223 -20.867 1.00 95.38 99 CYS A CA 1
ATOM 820 C C . CYS A 1 99 ? 5.373 -8.175 -21.607 1.00 95.38 99 CYS A C 1
ATOM 822 O O . CYS A 1 99 ? 4.543 -8.574 -22.426 1.00 95.38 99 CYS A O 1
ATOM 824 N N . ASP A 1 100 ? 5.572 -6.881 -21.354 1.00 95.69 100 ASP A N 1
ATOM 825 C CA . ASP A 1 100 ? 4.896 -5.802 -22.071 1.00 95.69 100 ASP A CA 1
ATOM 826 C C . ASP A 1 100 ? 5.822 -5.164 -23.125 1.00 95.69 100 ASP A C 1
ATOM 828 O O . ASP A 1 100 ? 6.712 -4.390 -22.773 1.00 95.69 100 ASP A O 1
ATOM 832 N N . PRO A 1 101 ? 5.614 -5.420 -24.433 1.00 93.25 101 PRO A N 1
ATOM 833 C CA . PRO A 1 101 ? 6.394 -4.784 -25.493 1.00 93.25 101 PRO A CA 1
ATOM 834 C C . PRO A 1 101 ? 6.270 -3.254 -25.538 1.00 93.25 101 PRO A C 1
ATOM 836 O O . PRO A 1 101 ? 7.067 -2.612 -26.221 1.00 93.25 101 PRO A O 1
ATOM 839 N N . ALA A 1 102 ? 5.249 -2.676 -24.892 1.00 95.25 102 ALA A N 1
ATOM 840 C CA . ALA A 1 102 ? 5.066 -1.233 -24.791 1.00 95.25 102 ALA A CA 1
ATOM 841 C C . ALA A 1 102 ? 5.822 -0.611 -23.604 1.00 95.25 102 ALA A C 1
ATOM 843 O O . ALA A 1 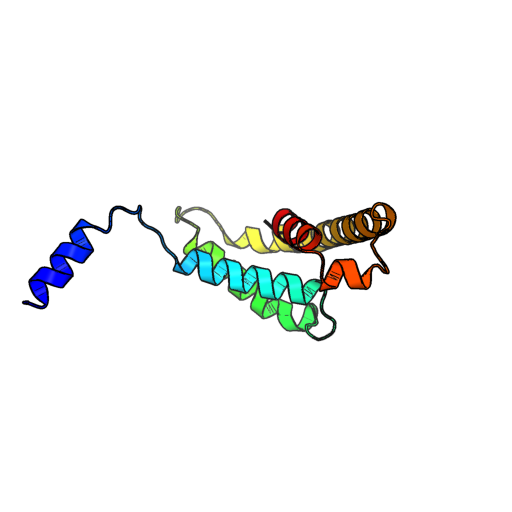102 ? 5.981 0.608 -23.586 1.00 95.25 102 ALA A O 1
ATOM 844 N N . SER A 1 103 ? 6.308 -1.424 -22.659 1.00 94.12 103 SER A N 1
ATOM 845 C CA . SER A 1 103 ? 7.107 -0.955 -21.528 1.00 94.12 103 SER A CA 1
ATOM 846 C C . SER A 1 103 ? 8.477 -0.479 -22.001 1.00 94.12 103 SER A C 1
ATOM 848 O O . SER A 1 103 ? 9.217 -1.205 -22.667 1.00 94.12 103 SER A O 1
ATOM 850 N N . LEU A 1 104 ? 8.839 0.746 -21.629 1.00 92.31 104 LEU A N 1
ATOM 8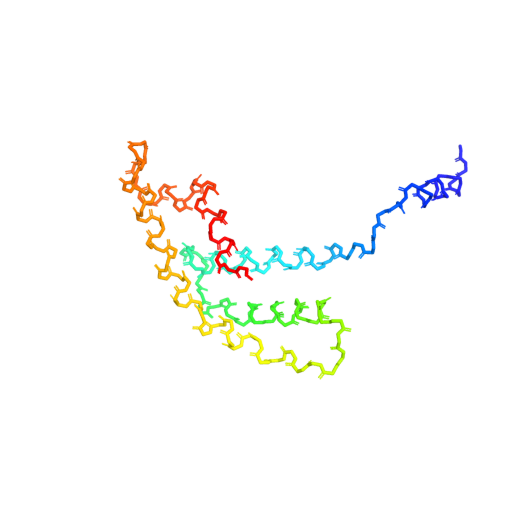51 C CA . LEU A 1 104 ? 10.112 1.364 -21.989 1.00 92.31 104 LEU A CA 1
ATOM 852 C C . LEU A 1 104 ? 11.204 1.062 -20.964 1.00 92.31 104 LEU A C 1
ATOM 854 O O . LEU A 1 104 ? 12.375 0.960 -21.332 1.00 92.31 104 LEU A O 1
ATOM 858 N N . SER A 1 105 ? 10.839 0.934 -19.686 1.00 95.50 105 SER A N 1
ATOM 859 C CA . SER A 1 105 ? 11.782 0.623 -18.613 1.00 95.50 105 SER A CA 1
ATOM 860 C C . SER A 1 105 ? 11.084 0.110 -17.351 1.00 95.50 105 SER A C 1
ATOM 862 O O . SER A 1 105 ? 9.865 0.198 -17.217 1.00 95.50 105 SER A O 1
ATOM 864 N N . ILE A 1 106 ? 11.860 -0.417 -16.401 1.00 96.50 106 ILE A N 1
ATOM 865 C CA . ILE A 1 106 ? 11.317 -0.862 -15.112 1.00 96.50 106 ILE A CA 1
ATOM 866 C C . ILE A 1 106 ? 10.849 0.323 -14.250 1.00 96.50 106 ILE A C 1
ATOM 868 O O . ILE A 1 106 ? 9.875 0.210 -13.512 1.00 96.50 106 ILE A O 1
ATOM 872 N N . GLU A 1 107 ? 11.487 1.488 -14.380 1.00 96.31 107 GLU A N 1
ATOM 873 C CA . GLU A 1 107 ? 11.078 2.720 -13.701 1.00 96.31 107 GLU A CA 1
ATOM 874 C C . GLU A 1 107 ? 9.679 3.161 -14.142 1.00 96.31 107 GLU A C 1
ATOM 876 O O . GLU A 1 107 ? 8.891 3.616 -13.316 1.00 96.31 107 GLU A O 1
ATOM 881 N N . GLU A 1 108 ? 9.338 2.981 -15.423 1.00 96.50 108 GLU A N 1
ATOM 882 C CA . GLU A 1 108 ? 7.986 3.240 -15.922 1.00 96.50 108 GLU A CA 1
ATOM 883 C C . GLU A 1 108 ? 6.949 2.358 -15.211 1.00 96.50 108 GLU A C 1
ATOM 885 O O . GLU A 1 108 ? 5.890 2.849 -14.812 1.00 96.50 108 GLU A O 1
ATOM 890 N N . VAL A 1 109 ? 7.274 1.081 -14.981 1.00 97.31 109 VAL A N 1
ATOM 891 C CA . VAL A 1 109 ? 6.405 0.144 -14.255 1.00 97.31 109 VAL A CA 1
ATOM 892 C C . VAL A 1 109 ? 6.154 0.626 -12.826 1.00 97.31 109 VAL A C 1
ATOM 894 O O . VAL A 1 109 ? 5.001 0.694 -12.398 1.00 97.31 109 VAL A O 1
ATOM 897 N N . TYR A 1 110 ? 7.199 1.031 -12.103 1.00 96.56 110 TYR A N 1
ATOM 898 C CA . TYR A 1 110 ? 7.049 1.546 -10.739 1.00 96.56 110 TYR A CA 1
ATOM 899 C C . TYR A 1 110 ? 6.255 2.860 -10.677 1.00 96.56 110 TYR A C 1
ATOM 901 O O . TYR A 1 110 ? 5.438 3.037 -9.772 1.00 96.56 110 TYR A O 1
ATOM 909 N N . LEU A 1 111 ? 6.475 3.777 -11.625 1.00 95.44 111 LEU A N 1
ATOM 910 C CA . LEU A 1 111 ? 5.925 5.137 -11.572 1.00 95.44 111 LEU A CA 1
ATOM 911 C C . LEU A 1 111 ? 4.519 5.269 -12.166 1.00 95.44 111 LEU A C 1
ATOM 913 O O . LEU A 1 111 ? 3.758 6.138 -11.739 1.00 95.44 111 LEU A O 1
ATOM 917 N N . ALA A 1 112 ? 4.181 4.463 -13.174 1.00 95.19 112 ALA A N 1
ATOM 918 C CA . ALA A 1 112 ? 3.014 4.720 -14.013 1.00 95.19 112 ALA A CA 1
ATOM 919 C C . ALA A 1 112 ? 2.054 3.535 -14.157 1.00 95.19 112 ALA A C 1
ATOM 921 O O . ALA A 1 112 ? 0.915 3.755 -14.575 1.00 95.19 112 ALA A O 1
ATOM 922 N N . TYR A 1 113 ? 2.450 2.298 -13.826 1.00 97.31 113 TYR A N 1
ATOM 923 C CA . TYR A 1 113 ? 1.611 1.132 -14.114 1.00 97.31 113 TYR A CA 1
ATOM 924 C C . TYR A 1 113 ? 0.603 0.896 -12.981 1.00 97.31 113 TYR A C 1
ATOM 926 O O . TYR A 1 113 ? 0.969 0.403 -11.909 1.00 97.31 113 TYR A O 1
ATOM 934 N N . PRO A 1 114 ? -0.706 1.135 -13.204 1.00 96.69 114 PRO A N 1
ATOM 935 C CA . PRO A 1 114 ? -1.711 0.929 -12.162 1.00 96.69 114 PRO A CA 1
ATOM 936 C C . PRO A 1 114 ? -1.850 -0.550 -11.779 1.00 96.69 114 PRO A C 1
ATOM 938 O O . PRO A 1 114 ? -2.229 -0.865 -10.653 1.00 96.69 114 PRO A O 1
ATOM 941 N N . GLY A 1 115 ? -1.531 -1.463 -12.704 1.00 96.75 115 GLY A N 1
ATOM 942 C CA . GLY A 1 115 ? -1.529 -2.903 -12.450 1.00 96.75 115 GLY A CA 1
ATOM 943 C C . GLY A 1 115 ? -0.453 -3.319 -11.450 1.00 96.75 115 GLY A C 1
ATOM 944 O O . GLY A 1 115 ? -0.745 -4.091 -10.539 1.00 96.75 115 GLY A O 1
ATOM 945 N N . PHE A 1 116 ? 0.756 -2.758 -11.567 1.00 98.06 116 PHE A N 1
ATOM 946 C CA . PHE A 1 116 ? 1.819 -2.991 -10.593 1.00 98.06 116 PHE A CA 1
ATOM 947 C C . PHE A 1 116 ? 1.418 -2.459 -9.212 1.00 98.06 116 PHE A C 1
ATOM 949 O O . PHE A 1 116 ? 1.468 -3.205 -8.237 1.00 98.06 116 PHE A O 1
ATOM 956 N N . TYR A 1 117 ? 0.914 -1.221 -9.136 1.00 97.94 117 TYR A N 1
ATOM 957 C CA . TYR A 1 117 ? 0.436 -0.648 -7.873 1.00 97.94 117 TYR A CA 1
ATOM 958 C C . TYR A 1 117 ? -0.659 -1.512 -7.222 1.00 97.94 117 TYR A C 1
ATOM 960 O O . TYR A 1 117 ? -0.596 -1.805 -6.030 1.00 97.94 117 TYR A O 1
ATOM 968 N N . ALA A 1 118 ? -1.625 -2.011 -8.000 1.00 98.12 118 ALA A N 1
ATOM 969 C CA . ALA A 1 118 ? -2.660 -2.908 -7.487 1.00 98.12 118 ALA A CA 1
ATOM 970 C C . ALA A 1 118 ? -2.087 -4.225 -6.924 1.00 98.12 118 ALA A C 1
ATOM 972 O O . ALA A 1 118 ? -2.535 -4.684 -5.872 1.00 98.12 118 ALA A O 1
ATOM 973 N N . ILE A 1 119 ? -1.091 -4.820 -7.592 1.00 97.75 119 ILE A N 1
ATOM 974 C CA . ILE A 1 119 ? -0.390 -6.018 -7.104 1.00 97.75 119 ILE A CA 1
ATOM 975 C C . ILE A 1 119 ? 0.381 -5.705 -5.817 1.00 97.75 119 ILE A C 1
ATOM 977 O O . ILE A 1 119 ? 0.317 -6.493 -4.873 1.00 97.75 119 ILE A O 1
ATOM 981 N N . ALA A 1 120 ? 1.049 -4.552 -5.747 1.00 98.00 120 ALA A N 1
ATOM 982 C CA . ALA A 1 120 ? 1.746 -4.098 -4.550 1.00 98.00 120 ALA A CA 1
ATOM 983 C C . ALA A 1 120 ? 0.810 -4.021 -3.347 1.00 98.00 120 ALA A C 1
ATOM 985 O O . ALA A 1 120 ? 1.066 -4.668 -2.332 1.00 98.00 120 ALA A O 1
ATOM 986 N N . ILE A 1 121 ? -0.327 -3.334 -3.485 1.00 97.88 121 ILE A N 1
ATOM 987 C CA . ILE A 1 121 ? -1.311 -3.245 -2.402 1.00 97.88 121 ILE A CA 1
ATOM 988 C C . ILE A 1 121 ? -1.871 -4.627 -2.042 1.00 97.88 121 ILE A C 1
ATOM 990 O O . ILE A 1 121 ? -2.033 -4.926 -0.863 1.00 97.88 121 ILE A O 1
ATOM 994 N N . TYR A 1 122 ? -2.112 -5.497 -3.028 1.00 97.62 122 TYR A N 1
ATOM 995 C CA . TYR A 1 122 ? -2.581 -6.861 -2.777 1.00 97.62 122 TYR A CA 1
ATOM 996 C C . TYR A 1 122 ? -1.580 -7.705 -1.975 1.00 97.62 122 TYR A C 1
ATOM 998 O O . TYR A 1 122 ? -1.998 -8.472 -1.116 1.00 97.62 122 TYR A O 1
ATOM 1006 N N . ARG A 1 123 ? -0.272 -7.593 -2.237 1.00 97.38 123 ARG A N 1
ATOM 1007 C CA . ARG A 1 123 ? 0.741 -8.356 -1.488 1.00 97.38 123 ARG A CA 1
ATOM 1008 C C . ARG A 1 123 ? 1.004 -7.819 -0.084 1.00 97.38 123 ARG A C 1
ATOM 1010 O O . ARG A 1 123 ? 1.509 -8.576 0.739 1.00 97.38 123 ARG A O 1
ATOM 1017 N N . LEU A 1 124 ? 0.722 -6.539 0.152 1.00 95.50 124 LEU A N 1
ATOM 1018 C CA . LEU A 1 124 ? 0.849 -5.888 1.459 1.00 95.50 124 LEU A CA 1
ATOM 1019 C C . LEU A 1 124 ? -0.380 -6.118 2.361 1.00 95.50 124 LEU A C 1
ATOM 1021 O O . LEU A 1 124 ? -0.300 -5.863 3.559 1.00 95.50 124 LEU A O 1
ATOM 1025 N N . ALA A 1 125 ? -1.512 -6.556 1.801 1.00 89.56 125 ALA A N 1
ATOM 1026 C CA . ALA A 1 125 ? -2.750 -6.840 2.534 1.00 89.56 125 ALA A CA 1
ATOM 1027 C C . ALA A 1 125 ? -2.741 -8.226 3.197 1.00 89.56 125 ALA A C 1
ATOM 1029 O O . ALA A 1 125 ? -3.294 -8.325 4.318 1.00 89.56 125 ALA A O 1
#

Radius of gyration: 19.93 Å; chains: 1; bounding box: 52×35×50 Å